Protein AF-A0A2E4FJ82-F1 (afdb_monomer)

Sequence (144 aa):
MTRRADRSSGVRLTAARARADDTGALVPRRRTLDGFTDAVSRSDGVALGDLGPITALRVQTENTLYEITVARPSCATLFIRGGRFFPEATEVRFGGSSYGGSCLKLDWFGVGLHMEFHYDGSWIVTSPIRSLEVLDASALPGPF

Structure (mmCIF, N/CA/C/O backbone):
data_AF-A0A2E4FJ82-F1
#
_entry.id   AF-A0A2E4FJ82-F1
#
loop_
_atom_site.group_PDB
_atom_site.id
_atom_site.type_symbol
_atom_site.label_atom_id
_atom_site.label_alt_id
_atom_site.label_comp_id
_atom_site.label_asym_id
_atom_site.label_entity_id
_atom_site.label_seq_id
_atom_site.pdbx_PDB_ins_code
_atom_site.Cartn_x
_atom_site.Cartn_y
_atom_site.Cartn_z
_atom_site.occupancy
_atom_site.B_iso_or_equiv
_atom_site.auth_seq_id
_atom_site.auth_comp_id
_atom_site.auth_asym_id
_atom_site.auth_atom_id
_atom_site.pdbx_PDB_model_num
ATOM 1 N N . MET A 1 1 ? -7.420 4.007 -68.481 1.00 37.59 1 MET A N 1
ATOM 2 C CA . MET A 1 1 ? -6.635 5.263 -68.541 1.00 37.59 1 MET A CA 1
ATOM 3 C C . MET A 1 1 ? -7.518 6.368 -67.970 1.00 37.59 1 MET A C 1
ATOM 5 O O . MET A 1 1 ? -8.592 6.540 -68.506 1.00 37.59 1 MET A O 1
ATOM 9 N N . THR A 1 2 ? -7.254 7.078 -66.872 1.00 41.97 2 THR A N 1
ATOM 10 C CA . THR A 1 2 ? -6.006 7.329 -66.146 1.00 41.97 2 THR A CA 1
ATOM 11 C C . THR A 1 2 ? -6.341 7.891 -64.748 1.00 41.97 2 THR A C 1
ATOM 13 O O . THR A 1 2 ? -7.059 8.874 -64.630 1.00 41.97 2 THR A O 1
ATOM 16 N N . ARG A 1 3 ? -5.801 7.221 -63.719 1.00 36.38 3 ARG A N 1
ATOM 17 C CA . ARG A 1 3 ? -5.205 7.718 -62.459 1.00 36.38 3 ARG A CA 1
ATOM 18 C C . ARG A 1 3 ? -5.996 8.682 -61.545 1.00 36.38 3 ARG A C 1
ATOM 20 O O . ARG A 1 3 ? -5.981 9.896 -61.712 1.00 36.38 3 ARG A O 1
ATOM 27 N N . ARG A 1 4 ? -6.512 8.100 -60.450 1.00 33.69 4 ARG A N 1
ATOM 28 C CA . ARG A 1 4 ? -6.712 8.742 -59.135 1.00 33.69 4 ARG A CA 1
ATOM 29 C C . ARG A 1 4 ? -5.416 9.448 -58.707 1.00 33.69 4 ARG A C 1
ATOM 31 O O . ARG A 1 4 ? -4.370 8.803 -58.644 1.00 33.69 4 ARG A O 1
ATOM 38 N N . ALA A 1 5 ? -5.495 10.739 -58.399 1.00 39.75 5 ALA A N 1
ATOM 39 C CA . ALA A 1 5 ? -4.428 11.469 -57.727 1.00 39.75 5 ALA A CA 1
ATOM 40 C C . ALA A 1 5 ? -4.604 11.315 -56.210 1.00 39.75 5 ALA A C 1
ATOM 42 O O . ALA A 1 5 ? -5.525 11.867 -55.613 1.00 39.75 5 ALA A O 1
ATOM 43 N N . ASP A 1 6 ? -3.729 10.505 -55.631 1.00 39.12 6 ASP A N 1
ATOM 44 C CA . ASP A 1 6 ? -3.513 10.345 -54.200 1.00 39.12 6 ASP A CA 1
ATOM 45 C C . ASP A 1 6 ? -2.871 11.627 -53.635 1.00 39.12 6 ASP A C 1
ATOM 47 O O . ASP A 1 6 ? -1.829 12.072 -54.124 1.00 39.12 6 ASP A O 1
ATOM 51 N N . ARG A 1 7 ? -3.513 12.268 -52.650 1.00 38.66 7 ARG A N 1
ATOM 52 C CA . ARG A 1 7 ? -2.921 13.387 -51.902 1.00 38.66 7 ARG A CA 1
ATOM 53 C C . ARG A 1 7 ? -2.161 12.812 -50.711 1.00 38.66 7 ARG A C 1
ATOM 55 O O . ARG A 1 7 ? -2.685 12.744 -49.603 1.00 38.66 7 ARG A O 1
ATOM 62 N N . SER A 1 8 ? -0.897 12.474 -50.930 1.00 41.06 8 SER A N 1
ATOM 63 C CA . SER A 1 8 ? 0.062 12.236 -49.855 1.00 41.06 8 SER A CA 1
ATOM 64 C C . SER A 1 8 ? 0.420 13.571 -49.183 1.00 41.06 8 SER A C 1
ATOM 66 O O . SER A 1 8 ? 1.263 14.324 -49.676 1.00 41.06 8 SER A O 1
ATOM 68 N N . SER A 1 9 ? -0.235 13.892 -48.066 1.00 42.62 9 SER A N 1
ATOM 69 C CA . SER A 1 9 ? 0.138 15.025 -47.212 1.00 42.62 9 SER A CA 1
ATOM 70 C C . SER A 1 9 ? 1.347 14.621 -46.361 1.00 42.62 9 SER A C 1
ATOM 72 O O . SER A 1 9 ? 1.211 14.067 -45.274 1.00 42.62 9 SER A O 1
ATOM 74 N N . GLY A 1 10 ? 2.552 14.807 -46.902 1.00 35.56 10 GLY A N 1
ATOM 75 C CA . GLY A 1 10 ? 3.799 14.550 -46.187 1.00 35.56 10 GLY A CA 1
ATOM 76 C C . GLY A 1 10 ? 4.089 15.668 -45.188 1.00 35.56 10 GLY A C 1
ATOM 77 O O . GLY A 1 10 ? 4.489 16.762 -45.583 1.00 35.56 10 GLY A O 1
ATOM 78 N N . VAL A 1 11 ? 3.916 15.394 -43.895 1.00 46.47 11 VAL A N 1
ATOM 79 C CA . VAL A 1 11 ? 4.434 16.250 -42.821 1.00 46.47 11 VAL A CA 1
ATOM 80 C C . VAL A 1 11 ? 5.963 16.206 -42.883 1.00 46.47 11 VAL A C 1
ATOM 82 O O . VAL A 1 11 ? 6.575 15.169 -42.631 1.00 46.47 11 VAL A O 1
ATOM 85 N N . ARG A 1 12 ? 6.602 17.326 -43.240 1.00 39.44 12 ARG A N 1
ATOM 86 C CA . ARG A 1 12 ? 8.059 17.469 -43.129 1.00 39.44 12 ARG A CA 1
ATOM 87 C C . ARG A 1 12 ? 8.411 17.737 -41.669 1.00 39.44 12 ARG A C 1
ATOM 89 O O . ARG A 1 12 ? 8.238 18.854 -41.191 1.00 39.44 12 ARG A O 1
ATOM 96 N N . LEU A 1 13 ? 8.937 16.728 -40.979 1.00 48.69 13 LEU A N 1
ATOM 97 C CA . LEU A 1 13 ? 9.667 16.932 -39.731 1.00 48.69 13 LEU A CA 1
ATOM 98 C C . LEU A 1 13 ? 10.966 17.674 -40.053 1.00 48.69 13 LEU A C 1
ATOM 100 O O . LEU A 1 13 ? 11.912 17.110 -40.602 1.00 48.69 13 LEU A O 1
ATOM 104 N N . THR A 1 14 ? 11.009 18.963 -39.731 1.00 45.38 14 THR A N 1
ATOM 105 C CA . THR A 1 14 ? 12.268 19.696 -39.637 1.00 45.38 14 THR A CA 1
ATOM 106 C C . THR A 1 14 ? 13.030 19.127 -38.451 1.00 45.38 14 THR A C 1
ATOM 108 O O . THR A 1 14 ? 12.671 19.389 -37.303 1.00 45.38 14 THR A O 1
ATOM 111 N N . ALA A 1 15 ? 14.056 18.318 -38.723 1.00 48.88 15 ALA A N 1
ATOM 112 C CA . ALA A 1 15 ? 15.000 17.886 -37.706 1.00 48.88 15 ALA A CA 1
ATOM 113 C C . ALA A 1 15 ? 15.665 19.137 -37.119 1.00 48.88 15 ALA A C 1
ATOM 115 O O . ALA A 1 15 ? 16.523 19.762 -37.748 1.00 48.88 15 ALA A O 1
ATOM 116 N N . ALA A 1 16 ? 15.217 19.539 -35.930 1.00 48.19 16 ALA A N 1
ATOM 117 C CA . ALA A 1 16 ? 15.933 20.509 -35.130 1.00 48.19 16 ALA A CA 1
ATOM 118 C C . ALA A 1 16 ? 17.344 19.950 -34.921 1.00 48.19 16 ALA A C 1
ATOM 120 O O . ALA A 1 16 ? 17.501 18.808 -34.487 1.00 48.19 16 ALA A O 1
ATOM 121 N N . ARG A 1 17 ? 18.366 20.727 -35.298 1.00 45.44 17 ARG A N 1
ATOM 122 C CA . ARG A 1 17 ? 19.767 20.367 -35.064 1.00 45.44 17 ARG A CA 1
ATOM 123 C C . ARG A 1 17 ? 19.917 19.986 -33.594 1.00 45.44 17 ARG A C 1
ATOM 125 O O . ARG A 1 17 ? 19.679 20.824 -32.724 1.00 45.44 17 ARG A O 1
ATOM 132 N N . ALA A 1 18 ? 20.283 18.728 -33.356 1.00 48.41 18 ALA A N 1
ATOM 133 C CA . ALA A 1 18 ? 20.589 18.218 -32.034 1.00 48.41 18 ALA A CA 1
ATOM 134 C C . ALA A 1 18 ? 21.627 19.144 -31.397 1.00 48.41 18 ALA A C 1
ATOM 136 O O . ALA A 1 18 ? 22.720 19.340 -31.936 1.00 48.41 18 ALA A O 1
ATOM 137 N N . ARG A 1 19 ? 21.251 19.772 -30.281 1.00 51.81 19 ARG A N 1
ATOM 138 C CA . ARG A 1 19 ? 22.220 20.443 -29.425 1.00 51.81 19 ARG A CA 1
ATOM 139 C C . ARG A 1 19 ? 23.101 19.344 -28.847 1.00 51.81 19 ARG A C 1
ATOM 141 O O . ARG A 1 19 ? 22.597 18.416 -28.224 1.00 51.81 19 ARG A O 1
ATOM 148 N N . ALA A 1 20 ? 24.394 19.432 -29.129 1.00 53.47 20 ALA A N 1
ATOM 149 C CA . ALA A 1 20 ? 25.406 18.522 -28.626 1.00 53.47 20 ALA A CA 1
ATOM 150 C C . ALA A 1 20 ? 25.621 18.772 -27.126 1.00 53.47 20 ALA A C 1
ATOM 152 O O . ALA A 1 20 ? 26.574 19.447 -26.762 1.00 53.47 20 ALA A O 1
ATOM 153 N N . ASP A 1 21 ? 24.677 18.306 -26.301 1.00 55.03 21 ASP A N 1
ATOM 154 C CA . ASP A 1 21 ? 24.894 17.941 -24.892 1.00 55.03 21 ASP A CA 1
ATOM 155 C C . ASP A 1 21 ? 23.733 17.093 -24.313 1.00 55.03 21 ASP A C 1
ATOM 157 O O . ASP A 1 21 ? 23.397 17.175 -23.134 1.00 55.03 21 ASP A O 1
ATOM 161 N N . ASP A 1 22 ? 23.058 16.287 -25.145 1.00 59.44 22 ASP A N 1
ATOM 162 C CA . ASP A 1 22 ? 21.981 15.395 -24.690 1.00 59.44 22 ASP A CA 1
ATOM 163 C C . ASP A 1 22 ? 22.569 14.059 -24.222 1.00 59.44 22 ASP A C 1
ATOM 165 O O . ASP A 1 22 ? 22.528 13.042 -24.919 1.00 59.44 22 ASP A O 1
ATOM 169 N N . THR A 1 23 ? 23.172 14.059 -23.032 1.00 59.72 23 THR A N 1
ATOM 170 C CA . THR A 1 23 ? 23.366 12.805 -22.296 1.00 59.72 23 THR A CA 1
ATOM 171 C C . THR A 1 23 ? 21.990 12.381 -21.801 1.00 59.72 23 THR A C 1
ATOM 173 O O . THR A 1 23 ? 21.596 12.720 -20.685 1.00 59.72 23 THR A O 1
ATOM 176 N N . GLY A 1 24 ? 21.230 11.697 -22.661 1.00 64.62 24 GLY A N 1
ATOM 177 C CA . GLY A 1 24 ? 19.900 11.204 -22.326 1.00 64.62 24 GLY A CA 1
ATOM 178 C C . GLY A 1 24 ? 19.932 10.506 -20.967 1.00 64.62 24 GLY A C 1
ATOM 179 O O . GLY A 1 24 ? 20.723 9.584 -20.750 1.00 64.62 24 GLY A O 1
ATOM 180 N N . ALA A 1 25 ? 19.121 10.986 -20.023 1.00 77.31 25 ALA A N 1
ATOM 181 C CA . ALA A 1 25 ? 19.115 10.456 -18.668 1.00 77.31 25 ALA A CA 1
ATOM 182 C C . ALA A 1 25 ? 18.758 8.961 -18.702 1.00 77.31 25 ALA A C 1
ATOM 184 O O . ALA A 1 25 ? 17.668 8.576 -19.129 1.00 77.31 25 ALA A O 1
ATOM 185 N N . LEU A 1 26 ? 19.683 8.104 -18.262 1.00 83.44 26 LEU A N 1
ATOM 186 C CA . LEU A 1 26 ? 19.459 6.663 -18.209 1.00 83.44 26 LEU A CA 1
ATOM 187 C C . LEU A 1 26 ? 18.433 6.346 -17.114 1.00 83.44 26 LEU A C 1
ATOM 189 O O . LEU A 1 26 ? 18.707 6.481 -15.922 1.00 83.44 26 LEU A O 1
ATOM 193 N N . VAL A 1 27 ? 17.244 5.901 -17.521 1.00 84.56 27 VAL A N 1
ATOM 194 C CA . VAL A 1 27 ? 16.191 5.452 -16.604 1.00 84.56 27 VAL A CA 1
ATOM 195 C C . VAL A 1 27 ? 16.331 3.942 -16.388 1.00 84.56 27 VAL A C 1
ATOM 197 O O . VAL A 1 27 ? 16.329 3.187 -17.364 1.00 84.56 27 VAL A O 1
ATOM 200 N N . PRO A 1 28 ? 16.430 3.450 -15.137 1.00 87.94 28 PRO A N 1
ATOM 201 C CA . PRO A 1 28 ? 16.417 2.016 -14.870 1.00 87.94 28 PRO A CA 1
ATOM 202 C C . PRO A 1 28 ? 15.174 1.356 -15.474 1.00 87.94 28 PRO A C 1
ATOM 204 O O . PRO A 1 28 ? 14.075 1.876 -15.310 1.00 87.94 28 PRO A O 1
ATOM 207 N N . ARG A 1 29 ? 15.315 0.177 -16.094 1.00 88.50 29 ARG A N 1
ATOM 208 C CA . ARG A 1 29 ? 14.204 -0.519 -16.776 1.00 88.50 29 ARG A CA 1
ATOM 209 C C . ARG A 1 29 ? 12.945 -0.650 -15.908 1.00 88.50 29 ARG A C 1
ATOM 211 O O . ARG A 1 29 ? 11.858 -0.389 -16.387 1.00 88.50 29 ARG A O 1
ATOM 218 N N . ARG A 1 30 ? 13.074 -0.957 -14.612 1.00 86.69 30 ARG A N 1
ATOM 219 C CA . ARG A 1 30 ? 11.927 -1.055 -13.678 1.00 86.69 30 ARG A CA 1
ATOM 220 C C . ARG A 1 30 ? 11.152 0.256 -13.454 1.00 86.69 30 ARG A C 1
ATOM 222 O O . ARG A 1 30 ? 10.103 0.235 -12.827 1.00 86.69 30 ARG A O 1
ATOM 229 N N . ARG A 1 31 ? 11.706 1.388 -13.901 1.00 87.00 31 ARG A N 1
ATOM 230 C CA . ARG A 1 31 ? 11.092 2.722 -13.869 1.00 87.00 31 ARG A CA 1
ATOM 231 C C . ARG A 1 31 ? 10.591 3.183 -15.240 1.00 87.00 31 ARG A C 1
ATOM 233 O O . ARG A 1 31 ? 10.064 4.286 -15.347 1.00 87.00 31 ARG A O 1
ATOM 240 N N . THR A 1 32 ? 10.748 2.367 -16.283 1.00 92.19 32 THR A N 1
ATOM 241 C CA . THR A 1 32 ? 9.965 2.515 -17.514 1.00 92.19 32 THR A CA 1
ATOM 242 C C . THR A 1 32 ? 8.647 1.770 -17.342 1.00 92.19 32 THR A C 1
ATOM 244 O O . THR A 1 32 ? 8.593 0.784 -16.608 1.00 92.19 32 THR A O 1
ATOM 247 N N . LEU A 1 33 ? 7.584 2.207 -18.018 1.00 92.06 33 LEU A N 1
ATOM 248 C CA . LEU A 1 33 ? 6.276 1.556 -17.900 1.00 92.06 33 LEU A CA 1
ATOM 249 C C . LEU A 1 33 ? 6.328 0.076 -18.315 1.00 92.06 33 LEU A C 1
ATOM 251 O O . LEU A 1 33 ? 5.788 -0.780 -17.614 1.00 92.06 33 LEU A O 1
ATOM 255 N N . ASP A 1 34 ? 7.036 -0.235 -19.404 1.00 93.75 34 ASP A N 1
ATOM 256 C CA . ASP A 1 34 ? 7.187 -1.612 -19.890 1.00 93.75 34 ASP A CA 1
ATOM 257 C C . ASP A 1 34 ? 7.922 -2.493 -18.878 1.00 93.75 34 ASP A C 1
ATOM 259 O O . ASP A 1 34 ? 7.494 -3.606 -18.573 1.00 93.75 34 ASP A O 1
ATOM 263 N N . GLY A 1 35 ? 9.034 -1.998 -18.326 1.00 93.56 35 GLY A N 1
ATOM 264 C CA . GLY A 1 35 ? 9.812 -2.756 -17.356 1.00 93.56 35 GLY A CA 1
ATOM 265 C C . GLY A 1 35 ? 9.138 -2.848 -15.991 1.00 93.56 35 GLY A C 1
ATOM 266 O O . GLY A 1 35 ? 9.296 -3.859 -15.312 1.00 93.56 35 GLY A O 1
ATOM 267 N N . PHE A 1 36 ? 8.364 -1.835 -15.602 1.00 94.44 36 PHE A N 1
ATOM 268 C CA . PHE A 1 36 ? 7.501 -1.885 -14.428 1.00 94.44 36 PHE A CA 1
ATOM 269 C C . PHE A 1 36 ? 6.439 -2.974 -14.579 1.00 94.44 36 PHE A 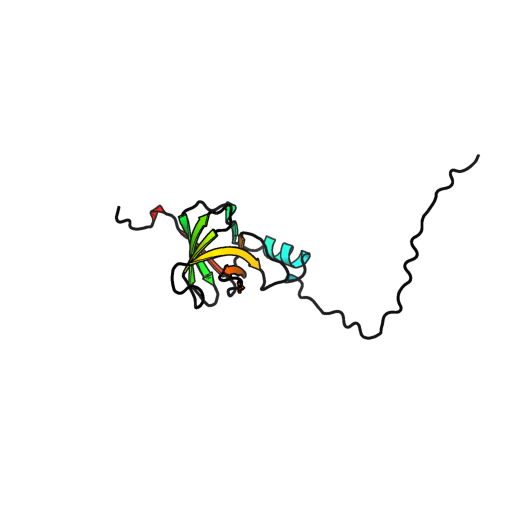C 1
ATOM 271 O O . PHE A 1 36 ? 6.289 -3.811 -13.694 1.00 94.44 36 PHE A O 1
ATOM 278 N N . THR A 1 37 ? 5.748 -3.001 -15.719 1.00 94.62 37 THR A N 1
ATOM 279 C CA . THR A 1 37 ? 4.692 -3.982 -15.999 1.00 94.62 37 THR A CA 1
ATOM 280 C C . THR A 1 37 ? 5.243 -5.410 -15.991 1.00 94.62 37 THR A C 1
ATOM 282 O O . THR A 1 37 ? 4.674 -6.278 -15.332 1.00 94.62 37 THR A O 1
ATOM 285 N N . ASP A 1 38 ? 6.383 -5.647 -16.651 1.00 94.50 38 ASP A N 1
ATOM 286 C CA . ASP A 1 38 ? 7.076 -6.945 -16.648 1.00 94.50 38 ASP A CA 1
ATOM 287 C C . ASP A 1 38 ? 7.488 -7.365 -15.229 1.00 94.50 38 ASP A C 1
ATOM 289 O O . ASP A 1 38 ? 7.206 -8.488 -14.816 1.00 94.50 38 ASP A O 1
ATOM 293 N N . ALA A 1 39 ? 8.080 -6.461 -14.442 1.00 91.62 39 ALA A N 1
ATOM 294 C CA . ALA A 1 39 ? 8.484 -6.766 -13.071 1.00 91.62 39 ALA A CA 1
ATOM 295 C C . ALA A 1 39 ? 7.281 -7.113 -12.177 1.00 91.62 39 ALA A C 1
ATOM 297 O O . ALA A 1 39 ? 7.274 -8.158 -11.534 1.00 91.62 39 ALA A O 1
ATOM 298 N N . VAL A 1 40 ? 6.236 -6.284 -12.202 1.00 93.06 40 VAL A N 1
ATOM 299 C CA . VAL A 1 40 ? 5.024 -6.466 -11.392 1.00 93.06 40 VAL A CA 1
ATOM 300 C C . VAL A 1 40 ? 4.238 -7.716 -11.784 1.00 93.06 40 VAL A C 1
ATOM 302 O O . VAL A 1 40 ? 3.618 -8.333 -10.924 1.00 93.06 40 VAL A O 1
ATOM 305 N N . SER A 1 41 ? 4.274 -8.128 -13.055 1.00 93.19 4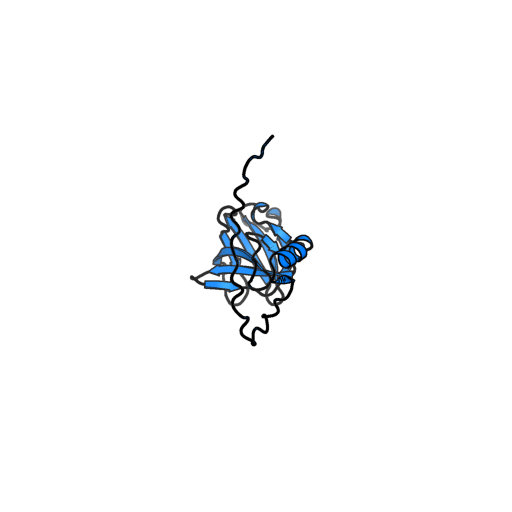1 SER A N 1
ATOM 306 C CA . SER A 1 41 ? 3.627 -9.369 -13.510 1.00 93.19 41 SER A CA 1
ATOM 307 C C . SER A 1 41 ? 4.217 -10.640 -12.885 1.00 93.19 41 SER A C 1
ATOM 309 O O . SER A 1 41 ? 3.569 -11.682 -12.888 1.00 93.19 41 SER A O 1
ATOM 311 N N . ARG A 1 42 ? 5.439 -10.550 -12.346 1.00 92.81 42 ARG A N 1
ATOM 312 C CA . ARG A 1 42 ? 6.179 -11.654 -11.717 1.00 92.81 42 ARG A CA 1
ATOM 313 C C . ARG A 1 42 ? 6.212 -11.547 -10.193 1.00 92.81 42 ARG A C 1
ATOM 315 O O . ARG A 1 42 ? 6.857 -12.368 -9.549 1.00 92.81 42 ARG A O 1
ATOM 322 N N . SER A 1 43 ? 5.602 -10.506 -9.634 1.00 92.56 43 SER A N 1
ATOM 323 C CA . SER A 1 43 ? 5.596 -10.240 -8.201 1.00 92.56 43 SER A CA 1
ATOM 324 C C . SER A 1 43 ? 4.334 -10.796 -7.557 1.00 92.56 43 SER A C 1
ATOM 326 O O . SER A 1 43 ? 3.230 -10.598 -8.064 1.00 92.56 43 SER A O 1
ATOM 328 N N . ASP A 1 44 ? 4.504 -11.415 -6.393 1.00 95.44 44 ASP A N 1
ATOM 329 C CA . ASP A 1 44 ? 3.388 -11.800 -5.538 1.00 95.44 44 ASP A CA 1
ATOM 330 C C . ASP A 1 44 ? 2.744 -10.569 -4.896 1.00 95.44 44 ASP A C 1
ATOM 332 O O . ASP A 1 44 ? 3.386 -9.537 -4.666 1.00 95.44 44 ASP A O 1
ATOM 336 N N . GLY A 1 45 ? 1.459 -10.682 -4.579 1.00 95.44 45 GLY A N 1
ATOM 337 C CA . GLY A 1 45 ? 0.726 -9.618 -3.919 1.00 95.44 45 GLY A CA 1
ATOM 338 C C . GLY A 1 45 ? -0.776 -9.827 -3.945 1.00 95.44 45 GLY A C 1
ATOM 339 O O . GLY A 1 45 ? -1.277 -10.788 -4.523 1.00 95.44 45 GLY A O 1
ATOM 340 N N . VAL A 1 46 ? -1.495 -8.894 -3.332 1.00 96.25 46 VAL A N 1
ATOM 341 C CA . VAL A 1 46 ? -2.951 -8.964 -3.170 1.00 96.25 46 VAL A CA 1
ATOM 342 C C . VAL A 1 46 ? -3.580 -7.666 -3.651 1.00 96.25 46 VAL A C 1
ATOM 344 O O . VAL A 1 46 ? -3.110 -6.578 -3.308 1.00 96.25 46 VAL A O 1
ATOM 347 N N . ALA A 1 47 ? -4.631 -7.766 -4.467 1.00 95.94 47 ALA A N 1
ATOM 348 C CA . ALA A 1 47 ? -5.421 -6.603 -4.841 1.00 95.94 47 ALA A CA 1
ATOM 349 C C . ALA A 1 47 ? -6.394 -6.265 -3.713 1.00 95.94 47 ALA A C 1
ATOM 351 O O . ALA A 1 47 ? -7.058 -7.139 -3.163 1.00 95.94 47 ALA A O 1
ATOM 352 N N . LEU A 1 48 ? -6.519 -4.982 -3.389 1.00 95.44 48 LEU A N 1
ATOM 353 C CA . LEU A 1 48 ? -7.452 -4.509 -2.375 1.00 95.44 48 LEU A CA 1
ATOM 354 C C . LEU A 1 48 ? -8.905 -4.852 -2.734 1.00 95.44 48 LEU A C 1
ATOM 356 O O . LEU A 1 48 ? -9.709 -5.087 -1.840 1.00 95.44 48 LEU A O 1
ATOM 360 N N . GLY A 1 49 ? -9.232 -4.913 -4.028 1.00 92.94 49 GLY A N 1
ATOM 361 C CA . GLY A 1 49 ? -10.555 -5.319 -4.509 1.00 92.94 49 GLY A CA 1
ATOM 362 C C . GLY A 1 49 ? -10.916 -6.778 -4.211 1.00 92.94 49 GLY A C 1
ATOM 363 O O . GLY A 1 49 ? -12.101 -7.093 -4.153 1.00 92.94 49 GLY A O 1
ATOM 364 N N . ASP A 1 50 ? -9.922 -7.638 -3.969 1.00 93.75 50 ASP A N 1
ATOM 365 C CA . ASP A 1 50 ? -10.135 -9.041 -3.592 1.00 93.75 50 ASP A CA 1
ATOM 366 C C . ASP A 1 50 ? -10.351 -9.198 -2.076 1.00 93.75 50 ASP A C 1
ATOM 368 O O . ASP A 1 50 ? -10.696 -10.278 -1.596 1.00 93.75 50 ASP A O 1
ATOM 372 N N . LEU A 1 51 ? -10.149 -8.122 -1.307 1.00 93.06 51 LEU A N 1
ATOM 373 C CA . LEU A 1 51 ? -10.287 -8.110 0.141 1.00 93.06 51 LEU A CA 1
ATOM 374 C C . LEU A 1 51 ? -11.658 -7.579 0.556 1.00 93.06 51 LEU A C 1
ATOM 376 O O . LEU A 1 51 ? -12.106 -6.511 0.130 1.00 93.06 51 LEU A O 1
ATOM 380 N N . GLY A 1 52 ? -12.309 -8.306 1.461 1.00 91.75 52 GLY A N 1
ATOM 381 C CA . GLY A 1 52 ? -13.541 -7.845 2.089 1.00 91.75 52 GLY A CA 1
ATOM 382 C C . GLY A 1 52 ? -13.293 -6.689 3.070 1.00 91.75 52 GLY A C 1
ATOM 383 O O . GLY A 1 52 ? -12.178 -6.526 3.580 1.00 91.75 52 GLY A O 1
ATOM 384 N N . PRO A 1 53 ? -14.326 -5.899 3.404 1.00 91.19 53 PRO A N 1
ATOM 385 C CA . PRO A 1 53 ? -14.270 -4.995 4.549 1.00 91.19 53 PRO A CA 1
ATOM 386 C C . PRO A 1 53 ? -13.885 -5.743 5.832 1.00 91.19 53 PRO A C 1
ATOM 388 O O . PRO A 1 53 ? -14.235 -6.908 6.002 1.00 91.19 53 PRO A O 1
ATOM 391 N N . ILE A 1 54 ? -13.193 -5.060 6.744 1.00 91.94 54 ILE A N 1
ATOM 392 C CA . ILE A 1 54 ? -12.724 -5.572 8.044 1.00 91.94 54 ILE A CA 1
ATOM 393 C C . ILE A 1 54 ? -11.631 -6.654 7.909 1.00 91.94 54 ILE A C 1
ATOM 395 O O . ILE A 1 54 ? -11.098 -7.125 8.910 1.00 91.94 54 ILE A O 1
ATOM 399 N N . THR A 1 55 ? -11.199 -6.995 6.688 1.00 94.44 55 THR A N 1
ATOM 400 C CA . THR A 1 55 ? -10.051 -7.891 6.498 1.00 94.44 55 THR A CA 1
ATOM 401 C C . THR A 1 55 ? -8.798 -7.260 7.095 1.00 94.44 55 THR A C 1
ATOM 403 O O . THR A 1 55 ? -8.442 -6.127 6.754 1.00 94.44 55 THR A O 1
ATOM 406 N N . ALA A 1 56 ? -8.134 -7.997 7.982 1.00 95.56 56 ALA A N 1
ATOM 407 C CA . ALA A 1 56 ? -6.883 -7.583 8.587 1.00 95.56 56 ALA A CA 1
ATOM 408 C C . ALA A 1 56 ? -5.701 -8.139 7.785 1.00 95.56 56 ALA A C 1
ATOM 410 O O . ALA A 1 56 ? -5.724 -9.262 7.288 1.00 95.56 56 ALA A O 1
ATOM 411 N N . LEU A 1 57 ? -4.654 -7.337 7.660 1.00 96.81 57 LEU A N 1
ATOM 412 C CA . LEU A 1 57 ? -3.417 -7.666 6.974 1.00 96.81 57 LEU A CA 1
ATOM 413 C C . LEU A 1 57 ? -2.249 -7.382 7.914 1.00 96.81 57 LEU A C 1
ATOM 415 O O . LEU A 1 57 ? -2.214 -6.344 8.584 1.00 96.81 57 LEU A O 1
ATOM 419 N N . ARG A 1 58 ? -1.249 -8.260 7.899 1.00 97.62 58 ARG A N 1
ATOM 420 C CA . ARG A 1 58 ? 0.086 -7.961 8.422 1.00 97.62 58 ARG A CA 1
ATOM 421 C C . ARG A 1 58 ? 1.043 -7.836 7.256 1.00 97.62 58 ARG A C 1
ATOM 423 O O . ARG A 1 58 ? 1.250 -8.781 6.500 1.00 97.62 58 ARG A O 1
ATOM 430 N N . VAL A 1 59 ? 1.627 -6.655 7.111 1.00 98.06 59 VAL A N 1
ATOM 431 C CA . VAL A 1 59 ? 2.564 -6.350 6.034 1.00 98.06 59 VAL A CA 1
ATOM 432 C C . VAL A 1 59 ? 3.913 -6.026 6.648 1.00 98.06 59 VAL A C 1
ATOM 434 O O . VAL A 1 59 ? 4.120 -4.949 7.209 1.00 98.06 59 VAL A O 1
ATOM 437 N N . GLN A 1 60 ? 4.851 -6.960 6.541 1.00 98.31 60 GLN A N 1
ATOM 438 C CA . GLN A 1 60 ? 6.229 -6.708 6.927 1.00 98.31 60 GLN A CA 1
ATOM 439 C C . GLN A 1 60 ? 6.924 -6.005 5.768 1.00 98.31 60 GLN A C 1
ATOM 441 O O . GLN A 1 60 ? 7.067 -6.567 4.687 1.00 98.31 60 GLN A O 1
ATOM 446 N N . THR A 1 61 ? 7.399 -4.788 5.996 1.00 98.12 61 THR A N 1
ATOM 447 C CA . THR A 1 61 ? 8.338 -4.108 5.094 1.00 98.12 61 THR A CA 1
ATOM 448 C C . THR A 1 61 ? 9.771 -4.294 5.587 1.00 98.12 61 THR A C 1
ATOM 450 O O . THR A 1 61 ? 9.991 -4.908 6.629 1.00 98.12 61 THR A O 1
ATOM 453 N N . GLU A 1 62 ? 10.773 -3.777 4.877 1.00 97.81 62 GLU A N 1
ATOM 454 C CA . GLU A 1 62 ? 12.167 -3.841 5.357 1.00 97.81 62 GLU A CA 1
ATOM 455 C C . GLU A 1 62 ? 12.344 -3.262 6.762 1.00 97.81 62 GLU A C 1
ATOM 457 O O . GLU A 1 62 ? 13.066 -3.833 7.574 1.00 97.81 62 GLU A O 1
ATOM 462 N N . ASN A 1 63 ? 11.652 -2.160 7.058 1.00 97.19 63 ASN A N 1
ATOM 463 C CA . ASN A 1 63 ? 11.911 -1.384 8.268 1.00 97.19 63 ASN A CA 1
ATOM 464 C C . ASN A 1 63 ? 10.801 -1.487 9.313 1.00 97.19 63 ASN A C 1
ATOM 466 O O . ASN A 1 63 ? 10.971 -1.035 10.443 1.00 97.19 63 ASN A O 1
ATOM 470 N N . THR A 1 64 ? 9.615 -1.962 8.941 1.00 97.81 64 THR A N 1
ATOM 471 C CA . THR A 1 64 ? 8.421 -1.801 9.776 1.00 97.81 64 THR A CA 1
ATOM 472 C C . THR A 1 64 ? 7.397 -2.887 9.491 1.00 97.81 64 THR A C 1
ATOM 474 O O . THR A 1 64 ? 7.092 -3.168 8.330 1.00 97.81 64 THR A O 1
ATOM 477 N N . LEU A 1 65 ? 6.840 -3.451 10.561 1.00 98.06 65 LEU A N 1
ATOM 478 C CA . LEU A 1 65 ? 5.608 -4.223 10.505 1.00 98.06 65 LEU A CA 1
ATOM 479 C C . LEU A 1 65 ? 4.422 -3.259 10.521 1.00 98.06 65 LEU A C 1
ATOM 481 O O . LEU A 1 65 ? 4.263 -2.492 11.472 1.00 98.06 65 LEU A O 1
ATOM 485 N N . TYR A 1 66 ? 3.609 -3.309 9.475 1.00 98.19 66 TYR A N 1
ATOM 486 C CA . TYR A 1 66 ? 2.344 -2.599 9.408 1.00 98.19 66 TYR A CA 1
ATOM 487 C C . TYR A 1 66 ? 1.196 -3.564 9.657 1.00 98.19 66 TYR A C 1
ATOM 489 O O . TYR A 1 66 ? 1.129 -4.646 9.074 1.00 98.19 66 TYR A O 1
ATOM 497 N N . GLU A 1 67 ? 0.275 -3.140 10.504 1.00 97.75 67 GLU A N 1
ATOM 498 C CA . GLU A 1 67 ? -1.006 -3.789 10.719 1.00 97.75 67 GLU A CA 1
ATOM 499 C C . GLU A 1 67 ? -2.063 -2.934 10.042 1.00 97.75 67 GLU A C 1
ATOM 501 O O . GLU A 1 67 ? -2.200 -1.742 10.327 1.00 97.75 67 GLU A O 1
ATOM 506 N N . ILE A 1 68 ? -2.764 -3.532 9.091 1.00 97.50 68 ILE A N 1
ATOM 507 C CA . ILE A 1 68 ? -3.683 -2.824 8.211 1.00 97.50 68 ILE A CA 1
ATOM 508 C C . ILE A 1 68 ? -5.043 -3.494 8.319 1.00 97.50 68 ILE A C 1
ATOM 510 O O . ILE A 1 68 ? -5.144 -4.711 8.262 1.00 97.50 68 ILE A O 1
ATOM 514 N N . THR A 1 69 ? -6.101 -2.708 8.465 1.00 96.94 69 THR A N 1
ATOM 515 C CA . THR A 1 69 ? -7.483 -3.186 8.389 1.00 96.94 69 THR A CA 1
ATOM 516 C C . THR A 1 69 ? -8.183 -2.492 7.236 1.00 96.94 69 THR A C 1
ATOM 518 O O . THR A 1 69 ? -8.184 -1.263 7.138 1.00 96.94 69 THR A O 1
ATOM 521 N N . VAL A 1 70 ? -8.790 -3.277 6.352 1.00 95.69 70 VAL A N 1
ATOM 522 C CA . VAL A 1 70 ? -9.523 -2.749 5.205 1.00 95.69 70 VAL A CA 1
ATOM 523 C C . VAL A 1 70 ? -10.827 -2.113 5.681 1.00 95.69 70 VAL A C 1
ATOM 525 O O . VAL A 1 70 ? -11.722 -2.807 6.150 1.00 95.69 70 VAL A O 1
ATOM 528 N N . ALA A 1 71 ? -10.959 -0.790 5.562 1.00 94.44 71 ALA A N 1
ATOM 529 C CA . ALA A 1 71 ? -12.173 -0.091 5.983 1.00 94.44 71 ALA A CA 1
ATOM 530 C C . ALA A 1 71 ? -13.212 -0.059 4.854 1.00 94.44 71 ALA A C 1
ATOM 532 O O . ALA A 1 71 ? -14.347 -0.501 5.020 1.00 94.44 71 ALA A O 1
ATOM 533 N N . ARG A 1 72 ? -12.818 0.461 3.685 1.00 94.12 72 ARG A N 1
ATOM 534 C CA . ARG A 1 72 ? -13.677 0.589 2.498 1.00 94.12 72 ARG A CA 1
ATOM 535 C C . ARG A 1 72 ? -12.866 0.267 1.236 1.00 94.12 72 ARG A C 1
ATOM 537 O O . ARG A 1 72 ? -12.188 1.169 0.731 1.00 94.12 72 ARG A O 1
ATOM 544 N N . PRO A 1 73 ? -12.952 -0.968 0.700 1.00 90.81 73 PRO A N 1
ATOM 545 C CA . PRO A 1 73 ? -12.208 -1.367 -0.498 1.00 90.81 73 PRO A CA 1
ATOM 546 C C . PRO A 1 73 ? -12.493 -0.459 -1.703 1.00 90.81 73 PRO A C 1
ATOM 548 O O . PRO A 1 73 ? -11.572 -0.015 -2.378 1.00 90.81 73 PRO A O 1
ATOM 551 N N . SER A 1 74 ? -13.762 -0.089 -1.917 1.00 91.69 74 SER A N 1
ATOM 552 C CA . SER A 1 74 ? -14.210 0.711 -3.071 1.00 91.69 74 SER A CA 1
ATOM 553 C C . SER A 1 74 ? -13.611 2.118 -3.150 1.00 91.69 74 SER A C 1
ATOM 555 O O . SER A 1 74 ? -13.604 2.723 -4.217 1.00 91.69 74 SER A O 1
ATOM 557 N N . CYS A 1 75 ? -13.153 2.663 -2.021 1.00 92.44 75 CYS A N 1
ATOM 558 C CA . CYS A 1 75 ? -12.575 4.006 -1.929 1.00 92.44 75 CYS A CA 1
ATOM 559 C C . CYS A 1 75 ? -11.091 3.974 -1.541 1.00 92.44 75 CYS A C 1
ATOM 561 O O . CYS A 1 75 ? -10.527 5.021 -1.214 1.00 92.44 75 CYS A O 1
ATOM 563 N N . ALA A 1 76 ? -10.485 2.783 -1.531 1.00 95.69 76 ALA A N 1
ATOM 564 C CA . ALA A 1 76 ? -9.127 2.544 -1.067 1.00 95.69 76 ALA A CA 1
ATOM 565 C C . ALA A 1 76 ? -8.850 3.086 0.347 1.00 95.69 76 ALA A C 1
ATOM 567 O O . ALA A 1 76 ? -7.770 3.600 0.628 1.00 95.69 76 ALA A O 1
ATOM 568 N N . THR A 1 77 ? -9.839 3.033 1.246 1.00 97.00 77 THR A N 1
ATOM 569 C CA . THR A 1 77 ? -9.675 3.514 2.626 1.00 97.00 77 THR A CA 1
ATOM 570 C C . THR A 1 77 ? -9.298 2.371 3.554 1.00 97.00 77 THR A C 1
ATOM 572 O O . THR A 1 77 ? -9.989 1.349 3.589 1.00 97.00 77 THR A O 1
ATOM 575 N N . LEU A 1 78 ? -8.248 2.573 4.346 1.00 97.06 78 LEU A N 1
ATOM 576 C CA . LEU A 1 78 ? -7.705 1.597 5.287 1.00 97.06 78 LEU A CA 1
ATOM 577 C C . LEU A 1 78 ? -7.473 2.251 6.650 1.00 97.06 78 LEU A C 1
ATOM 579 O O . LEU A 1 78 ? -7.185 3.444 6.715 1.00 97.06 78 LEU A O 1
ATOM 583 N N . PHE A 1 79 ? -7.509 1.456 7.714 1.00 97.75 79 PHE A N 1
ATOM 584 C CA . PHE A 1 79 ? -6.848 1.801 8.969 1.00 97.75 79 PHE A CA 1
ATOM 585 C C . PHE A 1 79 ? -5.463 1.172 8.976 1.00 97.75 79 PHE A C 1
ATOM 587 O O . PHE A 1 79 ? -5.334 -0.020 8.707 1.00 97.75 79 PHE A O 1
ATOM 594 N N . ILE A 1 80 ? -4.435 1.955 9.277 1.00 97.88 80 ILE A N 1
ATOM 595 C CA . ILE A 1 80 ? -3.051 1.487 9.349 1.00 97.88 80 ILE A CA 1
ATOM 596 C C . ILE A 1 80 ? -2.444 1.840 10.699 1.00 97.88 80 ILE A C 1
ATOM 598 O O . ILE A 1 80 ? -2.649 2.933 11.217 1.00 97.88 80 ILE A O 1
ATOM 602 N N . ARG A 1 81 ? -1.666 0.911 11.248 1.00 98.06 81 ARG A N 1
ATOM 603 C CA . ARG A 1 81 ? -0.791 1.115 12.399 1.00 98.06 81 ARG A CA 1
ATOM 604 C C . ARG A 1 81 ? 0.593 0.580 12.059 1.00 98.06 81 ARG A C 1
ATOM 606 O O . ARG A 1 81 ? 0.718 -0.513 11.513 1.00 98.06 81 ARG A O 1
ATOM 613 N N . GLY A 1 82 ? 1.635 1.332 12.385 1.00 96.44 82 GLY A N 1
ATOM 614 C CA . GLY A 1 82 ? 3.020 0.918 12.197 1.00 96.44 82 GLY A CA 1
ATOM 615 C C . GLY A 1 82 ? 3.946 2.057 11.782 1.00 96.44 82 GLY A C 1
ATOM 616 O O . GLY A 1 82 ? 3.588 2.974 11.040 1.00 96.44 82 GLY A O 1
ATOM 617 N N . GLY A 1 83 ? 5.194 1.956 12.235 1.00 94.38 83 GLY A N 1
ATOM 618 C CA . GLY A 1 83 ? 6.257 2.891 11.884 1.00 94.38 83 GLY A CA 1
ATOM 619 C C . GLY A 1 83 ? 6.075 4.266 12.519 1.00 94.38 83 GLY A C 1
ATOM 620 O O . GLY A 1 83 ? 5.230 4.485 13.380 1.00 94.38 83 GLY A O 1
ATOM 621 N N . ARG A 1 84 ? 6.903 5.220 12.087 1.00 94.44 84 ARG A N 1
ATOM 622 C CA . ARG A 1 84 ? 6.921 6.575 12.658 1.00 94.44 84 ARG A CA 1
ATOM 623 C C . ARG A 1 84 ? 5.699 7.417 12.270 1.00 94.44 84 ARG A C 1
ATOM 625 O O . ARG A 1 84 ? 5.327 8.310 13.021 1.00 94.44 84 ARG A O 1
ATOM 632 N N . PHE A 1 85 ? 5.122 7.176 11.093 1.00 93.88 85 PHE A N 1
ATOM 633 C CA . PHE A 1 85 ? 4.025 7.994 10.562 1.00 93.88 85 PHE A CA 1
ATOM 634 C C . PHE A 1 85 ? 2.652 7.590 11.110 1.00 93.88 85 PHE A C 1
ATOM 636 O O . PHE A 1 85 ? 1.759 8.430 11.150 1.00 93.88 85 PHE A O 1
ATOM 643 N N . PHE A 1 86 ? 2.497 6.341 11.567 1.00 96.44 86 PHE A N 1
ATOM 644 C CA . PHE A 1 86 ? 1.228 5.798 12.063 1.00 96.44 86 PHE A CA 1
ATOM 645 C C . PHE A 1 86 ? 1.431 5.105 13.423 1.00 96.44 86 PHE A C 1
ATOM 647 O O . PHE A 1 86 ? 1.326 3.880 13.516 1.00 96.44 86 PHE A O 1
ATOM 654 N N . PRO A 1 87 ? 1.796 5.853 14.485 1.00 95.06 87 PRO A N 1
ATOM 655 C CA . PRO A 1 87 ? 2.016 5.269 15.812 1.00 95.06 87 PRO A CA 1
ATOM 656 C C . PRO A 1 87 ? 0.732 4.668 16.409 1.00 95.06 87 PRO A C 1
ATOM 658 O O . PRO A 1 87 ? 0.791 3.701 17.166 1.00 95.06 87 PRO A O 1
ATOM 661 N N . GLU A 1 88 ? -0.421 5.212 16.030 1.00 95.94 88 GLU A N 1
ATOM 662 C CA . GLU A 1 88 ? -1.753 4.722 16.379 1.00 95.94 88 GLU A CA 1
ATOM 663 C C . GLU A 1 88 ? -2.495 4.272 15.113 1.00 95.94 88 GLU A C 1
ATOM 665 O O . GLU A 1 88 ? -2.002 4.453 13.999 1.00 95.94 88 GLU A O 1
ATOM 670 N N . ALA A 1 89 ? -3.657 3.63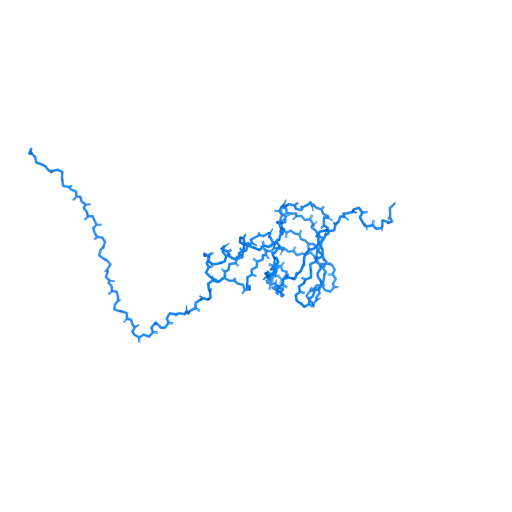6 15.281 1.00 96.00 89 ALA A N 1
ATOM 671 C CA . ALA A 1 89 ? -4.484 3.227 14.152 1.00 96.00 89 ALA A CA 1
ATOM 672 C C . ALA A 1 89 ? -5.081 4.461 13.458 1.00 96.00 89 ALA A C 1
ATOM 674 O O . ALA A 1 89 ? -5.937 5.145 14.016 1.00 96.00 89 ALA A O 1
ATOM 675 N N . THR A 1 90 ? -4.644 4.715 12.227 1.00 97.62 90 THR A N 1
ATOM 676 C CA . THR A 1 90 ? -4.951 5.938 11.481 1.00 97.62 90 THR A CA 1
ATOM 677 C C . THR A 1 90 ? -5.686 5.614 10.185 1.00 97.62 90 THR A C 1
ATOM 679 O O . THR A 1 90 ? -5.267 4.727 9.442 1.00 97.62 90 THR A O 1
ATOM 682 N N . GLU A 1 91 ? -6.769 6.341 9.890 1.00 97.38 91 GLU A N 1
ATOM 683 C CA . GLU A 1 91 ? -7.450 6.242 8.593 1.00 97.38 91 GLU A CA 1
ATOM 684 C C . GLU A 1 91 ? -6.592 6.897 7.499 1.00 97.38 91 GLU A C 1
ATOM 686 O O . GLU A 1 91 ? -6.205 8.062 7.604 1.00 97.38 91 GLU A O 1
ATOM 691 N N . VAL A 1 92 ? -6.302 6.151 6.435 1.00 97.62 92 VAL A N 1
ATOM 692 C CA . VAL A 1 92 ? -5.512 6.614 5.289 1.00 97.62 92 VAL A CA 1
ATOM 693 C C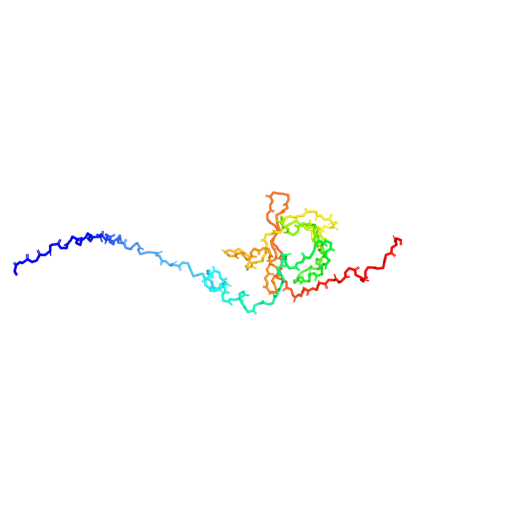 . VAL A 1 92 ? -6.162 6.200 3.978 1.00 97.62 92 VAL A C 1
ATOM 695 O O . VAL A 1 92 ? -6.936 5.239 3.914 1.00 97.62 92 VAL A O 1
ATOM 698 N N . ARG A 1 93 ? -5.797 6.897 2.899 1.00 97.50 93 ARG A N 1
ATOM 699 C CA . ARG A 1 93 ? -6.109 6.449 1.543 1.00 97.50 93 ARG A CA 1
ATOM 700 C C . ARG A 1 93 ? -4.912 5.712 0.964 1.00 97.50 93 ARG A C 1
ATOM 702 O O . ARG A 1 93 ? -3.818 6.264 0.887 1.00 97.50 93 ARG A O 1
ATOM 709 N N . PHE A 1 94 ? -5.120 4.476 0.549 1.00 97.69 94 PHE A N 1
ATOM 710 C CA . PHE A 1 94 ? -4.119 3.687 -0.145 1.00 97.69 94 PHE A CA 1
ATOM 711 C C . PHE A 1 94 ? -4.063 4.088 -1.616 1.00 97.69 94 PHE A C 1
ATOM 713 O O . PHE A 1 94 ? -5.095 4.270 -2.255 1.00 97.69 94 PHE A O 1
ATOM 720 N N . GLY A 1 95 ? -2.852 4.286 -2.130 1.00 96.31 95 GLY A N 1
ATOM 721 C CA . GLY A 1 95 ? -2.621 4.535 -3.549 1.00 96.31 95 GLY A CA 1
ATOM 722 C C . GLY A 1 95 ? -2.278 3.260 -4.308 1.00 96.31 95 GLY A C 1
ATOM 723 O O . GLY A 1 95 ? -2.711 3.094 -5.443 1.00 96.31 95 GLY A O 1
ATOM 724 N N . GLY A 1 96 ? -1.497 2.365 -3.696 1.00 96.75 96 GLY A N 1
ATOM 725 C CA . GLY A 1 96 ? -0.999 1.151 -4.337 1.00 96.75 96 GLY A CA 1
ATOM 726 C C . GLY A 1 96 ? 0.466 0.869 -4.013 1.00 96.75 96 GLY A C 1
ATOM 727 O O . GLY A 1 96 ? 0.972 1.303 -2.975 1.00 96.75 96 GLY A O 1
ATOM 728 N N . SER A 1 97 ? 1.148 0.162 -4.921 1.00 96.94 97 SER A N 1
ATOM 729 C CA . SER A 1 97 ? 2.565 -0.195 -4.763 1.00 96.94 97 SER A CA 1
ATOM 730 C C . SER A 1 97 ? 3.456 0.221 -5.942 1.00 96.94 97 SER A C 1
ATOM 732 O O . SER A 1 97 ? 3.057 0.106 -7.105 1.00 96.94 97 SER A O 1
ATOM 734 N N . SER A 1 98 ? 4.678 0.685 -5.651 1.00 96.00 98 SER A N 1
ATOM 735 C CA . SER A 1 98 ? 5.644 1.211 -6.636 1.00 96.00 98 SER A CA 1
ATOM 736 C C . SER A 1 98 ? 7.103 0.813 -6.345 1.00 96.00 98 SER A C 1
ATOM 738 O O . SER A 1 98 ? 7.405 0.181 -5.338 1.00 96.00 98 SER A O 1
ATOM 740 N N . TYR A 1 99 ? 8.046 1.227 -7.202 1.00 92.94 99 TYR A N 1
ATOM 741 C CA . TYR A 1 99 ? 9.495 1.214 -6.911 1.00 92.94 99 TYR A CA 1
ATOM 742 C C . TYR A 1 99 ? 10.008 2.571 -6.373 1.00 92.94 99 TYR A C 1
ATOM 744 O O . TYR A 1 99 ? 11.154 2.964 -6.639 1.00 92.94 99 TYR A O 1
ATOM 752 N N . GLY A 1 100 ? 9.140 3.313 -5.673 1.00 84.19 100 GLY A N 1
ATOM 753 C CA . GLY A 1 100 ? 9.410 4.647 -5.134 1.00 84.19 100 GLY A CA 1
ATOM 754 C C . GLY A 1 100 ? 9.298 5.752 -6.189 1.00 84.19 100 GLY A C 1
ATOM 755 O O . GLY A 1 100 ? 10.249 6.510 -6.384 1.00 84.19 100 GLY A O 1
ATOM 756 N N . GLY A 1 101 ? 8.174 5.800 -6.914 1.00 80.25 101 GLY A N 1
ATOM 757 C CA . GLY A 1 101 ? 7.882 6.777 -7.976 1.00 80.25 101 GLY A CA 1
ATOM 758 C C . GLY A 1 101 ? 7.711 6.140 -9.362 1.00 80.25 101 GLY A C 1
ATOM 759 O O . GLY A 1 101 ? 7.522 4.937 -9.474 1.00 80.25 101 GLY A O 1
ATOM 760 N N . SER A 1 102 ? 7.833 6.919 -10.443 1.00 84.25 102 SER A N 1
ATOM 761 C CA . SER A 1 102 ? 7.675 6.545 -11.874 1.00 84.25 102 SER A CA 1
ATOM 762 C C . SER A 1 102 ? 6.365 5.855 -12.290 1.00 84.25 102 SER A C 1
ATOM 764 O O . SER A 1 102 ? 5.657 6.378 -13.145 1.00 84.25 102 SER A O 1
ATOM 766 N N . CYS A 1 103 ? 6.038 4.696 -11.727 1.00 94.12 103 CYS A N 1
ATOM 767 C CA . CYS A 1 103 ? 4.844 3.918 -12.020 1.00 94.12 103 CYS A CA 1
ATOM 768 C C . CYS A 1 103 ? 4.303 3.330 -10.712 1.00 94.12 103 CYS A C 1
ATOM 770 O O . CYS A 1 103 ? 5.069 2.841 -9.881 1.00 94.12 103 CYS A O 1
ATOM 772 N N . LEU A 1 104 ? 2.983 3.373 -10.555 1.00 95.38 104 LEU A N 1
ATOM 773 C CA . LEU A 1 104 ? 2.259 2.893 -9.383 1.00 95.38 104 LEU A CA 1
ATOM 774 C C . LEU A 1 104 ? 1.204 1.895 -9.857 1.00 95.38 104 LEU A C 1
ATOM 776 O O . LEU A 1 104 ? 0.398 2.223 -10.730 1.00 95.38 104 LEU A O 1
ATOM 780 N N . LYS A 1 105 ? 1.194 0.685 -9.292 1.00 96.19 105 LYS A N 1
ATOM 781 C CA . LYS A 1 105 ? 0.079 -0.243 -9.489 1.00 96.19 105 LYS A CA 1
ATOM 782 C C . LYS A 1 105 ? -0.964 0.052 -8.427 1.00 96.19 105 LYS A C 1
ATOM 784 O O . LYS A 1 105 ? -0.707 -0.164 -7.244 1.00 96.19 105 LYS A O 1
ATOM 789 N N . LEU A 1 106 ? -2.101 0.570 -8.879 1.00 96.38 106 LEU A N 1
ATOM 790 C CA . LEU A 1 106 ? -3.171 1.043 -8.012 1.00 96.38 106 LEU A CA 1
ATOM 791 C C . LEU A 1 106 ? -3.770 -0.089 -7.182 1.00 96.38 106 LEU A C 1
ATOM 793 O O . LEU A 1 106 ? -3.887 -1.213 -7.672 1.00 96.38 106 LEU A O 1
ATOM 797 N N . ASP A 1 107 ? -4.144 0.240 -5.944 1.00 96.12 107 ASP A N 1
ATOM 798 C CA . ASP A 1 107 ? -4.940 -0.612 -5.054 1.00 96.12 107 ASP A CA 1
ATOM 799 C C . ASP A 1 107 ? -4.408 -2.048 -4.919 1.00 96.12 107 ASP A C 1
ATOM 801 O O . ASP A 1 107 ? -5.164 -3.005 -4.773 1.00 96.12 107 ASP A O 1
ATOM 805 N N . TRP A 1 108 ? -3.087 -2.218 -4.978 1.00 97.25 108 TRP A N 1
ATOM 806 C CA . TRP A 1 108 ? -2.435 -3.521 -4.930 1.00 97.25 108 TRP A CA 1
ATOM 807 C C . TRP A 1 108 ? -1.248 -3.490 -3.976 1.00 97.25 108 TRP A C 1
ATOM 809 O O . TRP A 1 108 ? -0.409 -2.591 -4.054 1.00 97.25 108 TRP A O 1
ATOM 819 N N . PHE A 1 109 ? -1.170 -4.480 -3.090 1.00 97.19 109 PHE A N 1
ATOM 820 C CA . PHE A 1 109 ? -0.061 -4.685 -2.162 1.00 97.19 109 PHE A CA 1
ATOM 821 C C . PHE A 1 109 ? 0.946 -5.651 -2.779 1.00 97.19 109 PHE A C 1
ATOM 823 O O . PHE A 1 109 ? 0.669 -6.845 -2.872 1.00 97.19 109 PHE A O 1
ATOM 830 N N . GLY A 1 110 ? 2.099 -5.138 -3.206 1.00 96.88 110 GLY A N 1
ATOM 831 C CA . GLY A 1 110 ? 3.095 -5.914 -3.942 1.00 96.88 110 GLY A CA 1
ATOM 832 C C . GLY A 1 110 ? 4.337 -6.268 -3.145 1.00 96.88 110 GLY A C 1
ATOM 833 O O . GLY A 1 110 ? 5.060 -5.374 -2.705 1.00 96.88 110 GLY A O 1
ATOM 834 N N . VAL A 1 111 ? 4.652 -7.557 -3.026 1.00 97.31 111 VAL A N 1
ATOM 835 C CA . VAL A 1 111 ? 5.904 -8.008 -2.405 1.00 97.31 111 VAL A CA 1
ATOM 836 C C . VAL A 1 111 ? 7.094 -7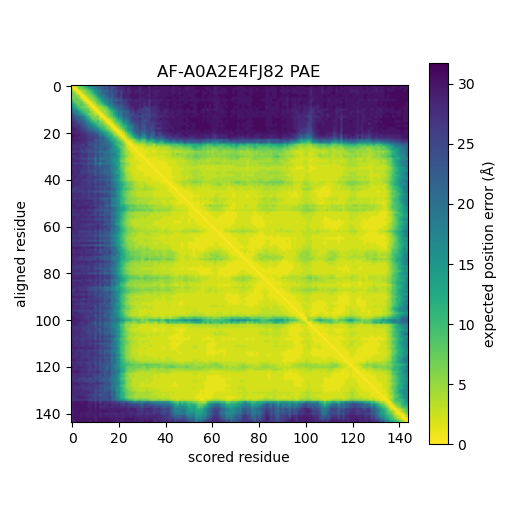.529 -3.241 1.00 97.31 111 VAL A C 1
ATOM 838 O O . VAL A 1 111 ? 7.132 -7.687 -4.460 1.00 97.31 111 VAL A O 1
ATOM 841 N N . GLY A 1 112 ? 8.077 -6.913 -2.584 1.00 96.00 112 GLY A N 1
ATOM 842 C CA . GLY A 1 112 ? 9.229 -6.270 -3.219 1.00 96.00 112 GLY A CA 1
ATOM 843 C C . GLY A 1 112 ? 8.981 -4.834 -3.699 1.00 96.00 112 GLY A C 1
ATOM 844 O O . GLY A 1 112 ? 9.905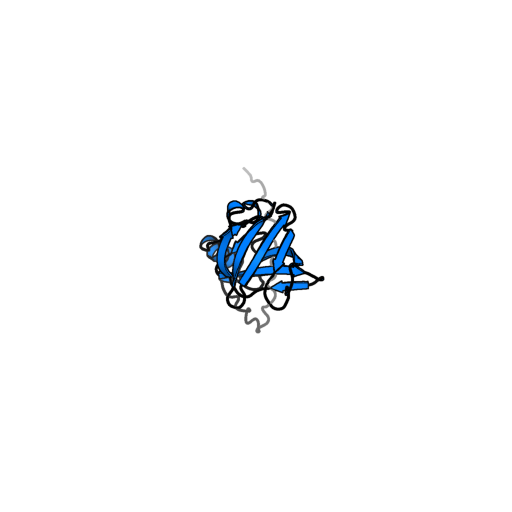 -4.216 -4.229 1.00 96.00 112 GLY A O 1
ATOM 845 N N . LEU A 1 113 ? 7.776 -4.290 -3.504 1.00 96.38 113 LEU A N 1
ATOM 846 C CA . LEU A 1 113 ? 7.416 -2.912 -3.842 1.00 96.38 113 LEU A CA 1
ATOM 847 C C . LEU A 1 113 ? 7.136 -2.080 -2.585 1.00 96.38 113 LEU A C 1
ATOM 849 O O . LEU A 1 113 ? 6.865 -2.609 -1.512 1.00 96.38 113 LEU A O 1
ATOM 853 N N . HIS A 1 114 ? 7.225 -0.762 -2.718 1.00 97.44 114 HIS A N 1
ATOM 854 C CA . HIS A 1 114 ? 6.897 0.212 -1.682 1.00 97.44 114 HIS A CA 1
ATOM 855 C C . HIS A 1 114 ? 5.391 0.460 -1.675 1.00 97.44 114 HIS A C 1
ATOM 857 O O . HIS A 1 114 ? 4.824 0.660 -2.745 1.00 97.44 114 HIS A O 1
ATOM 863 N N . MET A 1 115 ? 4.763 0.508 -0.501 1.00 97.56 115 MET A N 1
ATOM 864 C CA . MET A 1 115 ? 3.379 0.964 -0.374 1.00 97.56 115 MET A CA 1
ATOM 865 C C . MET A 1 115 ? 3.336 2.489 -0.371 1.00 97.56 115 MET A C 1
ATOM 867 O O . MET A 1 115 ? 4.170 3.129 0.275 1.00 97.56 115 MET A O 1
ATOM 871 N N . GLU A 1 116 ? 2.342 3.057 -1.048 1.00 97.62 116 GLU A N 1
ATOM 872 C CA . GLU A 1 116 ? 2.090 4.497 -1.051 1.00 97.62 116 GLU A CA 1
ATOM 873 C C . GLU A 1 116 ? 0.732 4.819 -0.421 1.00 97.62 116 GLU A C 1
ATOM 875 O O . GLU A 1 116 ? -0.307 4.295 -0.835 1.00 97.62 116 GLU A O 1
ATOM 880 N N . PHE A 1 117 ? 0.740 5.708 0.573 1.00 96.75 117 PHE A N 1
ATOM 881 C CA . PHE A 1 117 ? -0.452 6.179 1.278 1.00 96.75 117 PHE A CA 1
ATOM 882 C C . PHE A 1 117 ? -0.570 7.690 1.176 1.00 96.75 117 PHE A C 1
ATOM 884 O O . PHE A 1 117 ? 0.409 8.404 1.374 1.00 96.75 117 PHE A O 1
ATOM 891 N N . HIS A 1 118 ? -1.778 8.183 0.943 1.00 96.25 118 HIS A N 1
ATOM 892 C CA . HIS A 1 118 ? -2.087 9.592 1.096 1.00 96.25 118 HIS A CA 1
ATOM 893 C C . HIS A 1 118 ? -2.622 9.841 2.508 1.00 96.25 118 HIS A C 1
ATOM 895 O O . HIS A 1 118 ? -3.677 9.323 2.891 1.00 96.25 118 HIS A O 1
ATOM 901 N N . TYR A 1 119 ? -1.884 10.642 3.269 1.00 94.88 119 TYR A N 1
ATOM 902 C CA . TYR A 1 119 ? -2.182 10.994 4.651 1.00 94.88 119 TYR A CA 1
ATOM 903 C C . TYR A 1 119 ? -1.736 12.430 4.926 1.00 94.88 119 TYR A C 1
ATOM 905 O O . TYR A 1 119 ? -0.655 12.833 4.503 1.00 94.88 119 TYR A O 1
ATOM 913 N N . ASP A 1 120 ? -2.580 13.202 5.613 1.00 91.44 120 ASP A N 1
ATOM 914 C CA . ASP A 1 120 ? -2.296 14.592 6.002 1.00 91.44 120 ASP A CA 1
ATOM 915 C C . ASP A 1 120 ? -1.797 15.479 4.835 1.00 91.44 120 ASP A C 1
ATOM 917 O O . ASP A 1 120 ? -0.791 16.183 4.906 1.00 91.44 120 ASP A O 1
ATOM 921 N N . GLY A 1 121 ? -2.468 15.362 3.681 1.00 92.56 121 GLY A N 1
ATOM 922 C CA . GLY A 1 121 ? -2.148 16.123 2.465 1.00 92.56 121 GLY A CA 1
ATOM 923 C C . GLY A 1 121 ? -0.835 15.739 1.772 1.00 92.56 121 GLY A C 1
ATOM 924 O O . GLY A 1 121 ? -0.440 16.410 0.820 1.00 92.56 121 GLY A O 1
ATOM 925 N N . SER A 1 122 ? -0.160 14.681 2.227 1.00 94.19 122 SER A N 1
ATOM 926 C CA . SER A 1 122 ? 1.132 14.231 1.707 1.00 94.19 122 SER A CA 1
ATOM 927 C C . SER A 1 122 ? 1.116 12.747 1.339 1.00 94.19 122 SER A C 1
ATOM 929 O O . SER A 1 122 ? 0.297 11.966 1.826 1.00 94.19 122 SER A O 1
ATOM 931 N N . TRP A 1 123 ? 2.057 12.344 0.483 1.00 94.56 123 TRP A N 1
ATOM 932 C CA . TRP A 1 123 ? 2.303 10.935 0.179 1.00 94.56 123 TRP A CA 1
ATOM 933 C C . TRP A 1 123 ? 3.370 10.357 1.106 1.00 94.56 123 TRP A C 1
ATOM 935 O O . TRP A 1 123 ? 4.489 10.863 1.186 1.00 94.56 123 TRP A O 1
ATOM 945 N N . ILE A 1 124 ? 3.020 9.267 1.779 1.00 95.81 124 ILE A N 1
ATOM 946 C CA . ILE A 1 124 ? 3.919 8.446 2.579 1.00 95.81 124 ILE A CA 1
ATOM 947 C C . ILE A 1 124 ? 4.289 7.218 1.756 1.00 95.81 124 ILE A C 1
ATOM 949 O O . ILE A 1 124 ? 3.418 6.437 1.379 1.00 95.81 124 ILE A O 1
ATOM 953 N N . VAL A 1 125 ? 5.584 7.042 1.506 1.00 96.62 125 VAL A N 1
ATOM 954 C CA . VAL A 1 125 ? 6.139 5.889 0.788 1.00 96.62 125 VAL A CA 1
ATOM 955 C C . VAL A 1 125 ? 6.894 5.020 1.788 1.00 96.62 125 VAL A C 1
ATOM 957 O O . VAL A 1 125 ? 7.813 5.496 2.458 1.00 96.62 125 VAL A O 1
ATOM 960 N N . THR A 1 126 ? 6.506 3.753 1.923 1.00 97.44 126 THR A N 1
ATOM 961 C CA . THR A 1 126 ? 7.175 2.818 2.844 1.00 97.44 126 THR A CA 1
ATOM 962 C C . THR A 1 126 ? 8.482 2.299 2.257 1.00 97.44 126 THR A C 1
ATOM 964 O O . THR A 1 126 ? 8.787 2.539 1.097 1.00 97.44 126 THR A O 1
ATOM 967 N N . SER A 1 127 ? 9.263 1.534 3.019 1.00 97.38 127 SER A N 1
ATOM 968 C CA . SER A 1 127 ? 10.250 0.615 2.431 1.00 97.38 127 SER A CA 1
ATOM 969 C C . SER A 1 127 ? 9.558 -0.554 1.701 1.00 97.38 127 SER A C 1
ATOM 971 O O . SER A 1 127 ? 8.367 -0.779 1.949 1.00 97.38 127 SER A O 1
ATOM 973 N N . PRO A 1 128 ? 10.270 -1.319 0.849 1.00 97.19 128 PRO A N 1
ATOM 974 C CA . PRO A 1 128 ? 9.700 -2.464 0.148 1.00 97.19 128 PRO A CA 1
ATOM 975 C C . PRO A 1 128 ? 9.050 -3.493 1.081 1.00 97.19 128 PRO A C 1
ATOM 977 O O . PRO A 1 128 ? 9.574 -3.782 2.161 1.00 97.19 128 PRO A O 1
ATOM 980 N N . ILE A 1 129 ? 7.926 -4.068 0.655 1.00 97.94 129 ILE A N 1
ATOM 981 C CA . ILE A 1 129 ? 7.264 -5.187 1.331 1.00 97.94 129 ILE A CA 1
ATOM 982 C C . ILE A 1 129 ? 8.157 -6.433 1.233 1.00 97.94 129 ILE A C 1
ATOM 984 O O . ILE A 1 129 ? 8.636 -6.787 0.158 1.00 97.94 129 ILE A O 1
ATOM 988 N N . ARG A 1 130 ? 8.368 -7.114 2.357 1.00 98.12 130 ARG A N 1
ATOM 989 C CA . ARG A 1 130 ? 9.081 -8.394 2.476 1.00 98.12 130 ARG A CA 1
ATOM 990 C C . ARG A 1 130 ? 8.128 -9.575 2.554 1.00 98.12 130 ARG A C 1
ATOM 992 O O . ARG A 1 130 ? 8.397 -10.599 1.938 1.00 98.12 130 ARG A O 1
ATOM 999 N N . SER A 1 131 ? 7.029 -9.426 3.282 1.00 97.56 131 SER A N 1
ATOM 1000 C CA . SER A 1 131 ? 5.967 -10.423 3.341 1.00 97.56 131 SER A CA 1
ATOM 1001 C C . SER A 1 131 ? 4.621 -9.761 3.602 1.00 97.56 131 SER A C 1
ATOM 1003 O O . SER A 1 131 ? 4.538 -8.666 4.167 1.00 97.56 131 SER A O 1
ATOM 1005 N N . LEU A 1 132 ? 3.570 -10.440 3.160 1.00 96.75 132 LEU A N 1
ATOM 1006 C CA . LEU A 1 132 ? 2.189 -10.041 3.352 1.00 96.75 132 LEU A CA 1
ATOM 1007 C C . LEU A 1 132 ? 1.395 -11.261 3.803 1.00 96.75 132 LEU A C 1
ATOM 1009 O O . LEU A 1 132 ? 1.479 -12.322 3.190 1.00 96.75 132 LEU A O 1
ATOM 1013 N N . GLU A 1 133 ? 0.635 -11.086 4.873 1.00 96.56 133 GLU A N 1
ATOM 1014 C CA . GLU A 1 133 ? -0.245 -12.094 5.443 1.00 96.56 133 GLU A CA 1
ATOM 1015 C C . GLU A 1 133 ? -1.653 -11.509 5.537 1.00 96.56 133 GLU A C 1
ATOM 1017 O O . GLU A 1 133 ? -1.849 -10.434 6.111 1.00 96.56 133 GLU A O 1
ATOM 1022 N N . VAL A 1 134 ? -2.626 -12.211 4.957 1.00 95.38 134 VAL A N 1
ATOM 1023 C CA . VAL A 1 134 ? -4.047 -11.916 5.143 1.00 95.38 134 VAL A CA 1
ATOM 1024 C C . VAL A 1 134 ? -4.513 -12.701 6.358 1.00 95.38 134 VAL A C 1
ATOM 1026 O O . VAL A 1 134 ? -4.391 -13.922 6.384 1.00 95.38 134 VAL A O 1
ATOM 1029 N N . LEU A 1 135 ? -5.002 -11.998 7.373 1.00 92.69 135 LEU A N 1
ATOM 1030 C CA . LEU A 1 135 ? -5.488 -12.613 8.596 1.00 92.69 135 LEU A CA 1
ATOM 1031 C C . LEU A 1 135 ? -6.975 -12.923 8.458 1.00 92.69 135 LEU A C 1
ATOM 1033 O O . LEU A 1 135 ? -7.782 -12.041 8.150 1.00 92.69 135 LEU A O 1
ATOM 1037 N N . ASP A 1 136 ? -7.339 -14.164 8.761 1.00 73.62 136 ASP A N 1
ATOM 1038 C CA . ASP A 1 136 ? -8.737 -14.552 8.860 1.00 73.62 136 ASP A CA 1
ATOM 1039 C C . ASP A 1 136 ? -9.395 -13.863 10.059 1.00 73.62 136 ASP A C 1
ATOM 1041 O O . ASP A 1 136 ? -8.916 -13.929 11.195 1.00 73.62 136 ASP A O 1
ATOM 1045 N N . ALA A 1 137 ? -10.557 -13.251 9.826 1.00 60.50 137 ALA A N 1
ATOM 1046 C CA . ALA A 1 137 ? -11.352 -12.621 10.879 1.00 60.50 137 ALA A CA 1
ATOM 1047 C C . ALA A 1 137 ? -11.782 -13.613 11.983 1.00 60.50 137 ALA A C 1
ATOM 1049 O O . ALA A 1 137 ? -12.081 -13.196 13.100 1.00 60.50 137 ALA A O 1
ATOM 1050 N N . SER A 1 138 ? -11.771 -14.925 11.707 1.00 54.34 138 SER A N 1
ATOM 1051 C CA . SER A 1 138 ? -12.067 -15.971 12.695 1.00 54.34 138 SER A CA 1
ATOM 1052 C C . SER A 1 138 ? -10.965 -16.176 13.739 1.00 54.34 138 SER A C 1
ATOM 1054 O O . SER A 1 138 ? -11.191 -16.888 14.713 1.00 54.34 138 SER A O 1
ATOM 1056 N N . ALA A 1 139 ? -9.776 -15.595 13.543 1.00 48.19 139 ALA A N 1
ATOM 1057 C CA . ALA A 1 139 ? -8.644 -15.727 14.459 1.00 48.19 139 ALA A CA 1
ATOM 1058 C C . ALA A 1 139 ? -8.572 -14.611 15.516 1.00 48.19 139 ALA A C 1
ATOM 1060 O O . ALA A 1 139 ? -7.676 -14.632 16.359 1.00 48.19 139 ALA A O 1
ATOM 1061 N N . LEU A 1 140 ? -9.497 -13.643 15.501 1.00 51.72 140 LEU A N 1
ATOM 1062 C CA . LEU A 1 140 ? -9.598 -12.657 16.573 1.00 51.72 140 LEU A CA 1
ATOM 1063 C C . LEU A 1 140 ? -10.214 -13.329 17.812 1.00 51.72 140 LEU A C 1
ATOM 1065 O O . LEU A 1 140 ? -11.374 -13.741 17.750 1.00 51.72 140 LEU A O 1
ATOM 1069 N N . PRO A 1 141 ? -9.490 -13.442 18.945 1.00 45.91 141 PRO A N 1
ATOM 1070 C CA . PRO A 1 141 ? -10.108 -13.817 20.207 1.00 45.91 141 PRO A CA 1
ATOM 1071 C C . PRO A 1 141 ? -11.072 -12.692 20.592 1.00 45.91 141 PRO A C 1
ATOM 1073 O O . PRO A 1 141 ? -10.665 -11.634 21.071 1.00 45.91 141 PRO A O 1
ATOM 1076 N N . GLY A 1 142 ? -12.350 -12.879 20.283 1.00 43.16 142 GLY A N 1
ATOM 1077 C CA . GLY A 1 142 ? -13.376 -11.896 20.590 1.00 43.16 142 GLY A CA 1
ATOM 1078 C C . GLY A 1 142 ? -13.571 -11.735 22.099 1.00 43.16 142 GLY A C 1
ATOM 1079 O O . GLY A 1 142 ? -13.429 -12.698 22.856 1.00 43.16 142 GLY A O 1
ATOM 1080 N N . PRO A 1 143 ? -13.991 -10.539 22.528 1.00 56.34 143 PRO A N 1
ATOM 1081 C CA . PRO A 1 143 ? -14.941 -10.387 23.604 1.00 56.34 143 PRO A CA 1
ATOM 1082 C C . PRO A 1 143 ? -16.212 -9.778 22.999 1.00 56.34 143 PRO A C 1
ATOM 1084 O O . PRO A 1 143 ? -16.348 -8.558 22.939 1.00 56.34 143 PRO A O 1
ATOM 1087 N N . PHE A 1 144 ? -17.119 -10.620 22.509 1.00 56.84 144 PHE A N 1
ATOM 1088 C CA . PHE A 1 144 ? -18.513 -10.236 22.291 1.00 56.84 144 PHE A CA 1
ATOM 1089 C C . PHE A 1 144 ? -19.405 -11.311 22.895 1.00 56.84 144 PHE A C 1
ATOM 1091 O O . PHE A 1 144 ? -19.175 -12.498 22.570 1.00 56.84 144 PHE A O 1
#

Mean predicted aligned error: 10.97 Å

Radius of gyration: 23.25 Å; Cα contacts (8 Å, |Δi|>4): 257; chains: 1; bounding box: 44×36×92 Å

Foldseek 3Di:
DDDDDDPPPDDDDPPDPDDPPCPPDDDDLCLDPVSVVVVQVPWDWDALVVDDAQWWKWWDAPVKTKIWGHHDSVQQWIFIDMDDVHPDGDIWHWQAWGQPDNDGDGRMQTAQTWTWIDDPNDIDTHHGTPDMDTDDPVPPPDDD

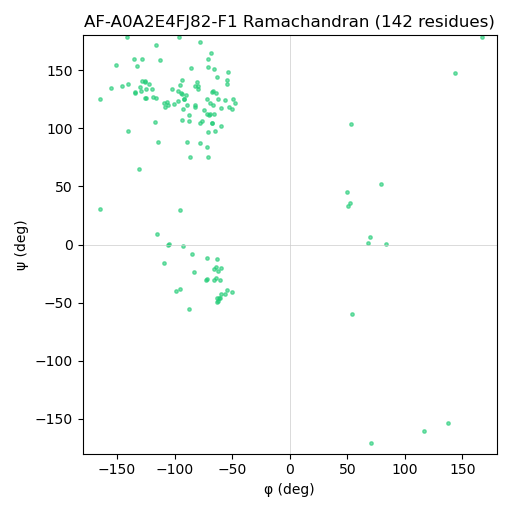Secondary structure (DSSP, 8-state):
---------------PPPPTT-------GGGSHHHHHHHHHTS-EEEGGGSPTT-EEEEEESS-EEEEEEEEGGGTEEEEEETTTEEEEEEEEE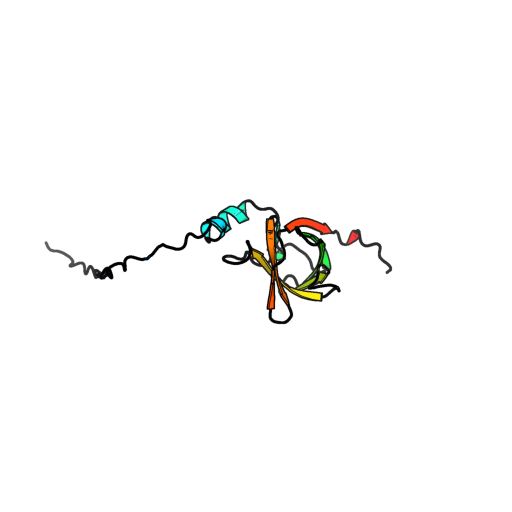EEEESSSS-EEETEEEBTSEEEEEETTEEEEEEEEEEEEEEPGGGS----

pLDDT: mean 83.97, std 20.25, range [33.69, 98.31]

Solvent-accessible surface area (backbone atoms only — not comparable to full-atom values): 8557 Å² total; per-residue (Å²): 141,83,79,88,83,80,84,80,82,76,81,80,79,76,77,71,80,78,68,97,76,75,76,73,80,86,71,58,56,66,60,37,72,68,36,31,52,58,52,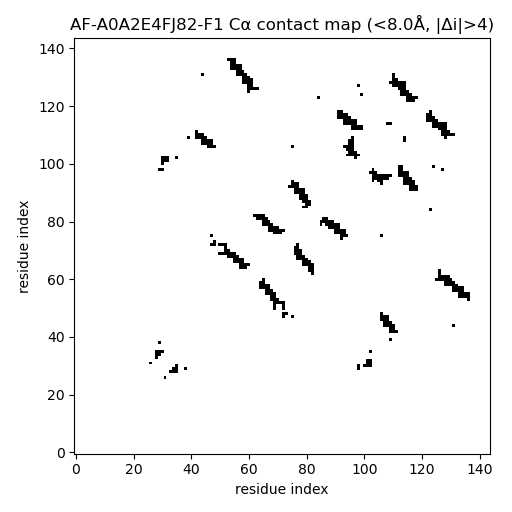56,75,75,42,58,68,50,50,42,81,79,44,56,65,68,37,34,34,43,36,32,28,77,84,36,60,32,44,35,33,32,62,36,49,96,73,33,29,30,34,34,28,38,55,90,90,22,79,50,83,38,82,34,35,53,52,16,20,20,85,81,56,89,52,71,46,65,49,26,52,35,49,72,21,16,45,34,33,46,48,94,96,39,80,47,71,52,57,35,26,72,46,76,44,81,46,64,76,86,72,60,86,75,91,126

Nearest PDB structures (foldseek):
  6izo-assembly1_A  TM=2.484E-01  e=9.167E-01  Caulobacter vibrioides CB15
  3aiz-assembly1_C  TM=2.262E-01  e=5.867E-01  Sulfurisphaera tokodaii str. 7
  6uxd-assembly1_A  TM=2.834E-01  e=1.212E+00  Chlamydia trachomatis L2/434/Bu
  6e8d-assembly2_D  TM=2.830E-01  e=1.514E+00  Bacillus subtilis
  6e8e-assembly1_A  TM=2.912E-01  e=3.128E+00  Escherichia coli K-12